Protein AF-A0A1G9ZCZ1-F1 (afdb_monomer)

Sequence (56 aa):
MSVKPKQIPSISYELDIVKVASSLGIDQDRLLAYVYSNMEPNKRCDEKDISSDNRS

Secondary structure (DSSP, 8-state):
----------------HHHHHHHTT--HHHHHHHHHHH------------------

pLDDT: mean 73.54, std 16.47, range [46.28, 95.25]

Radius of gyration: 20.22 Å; 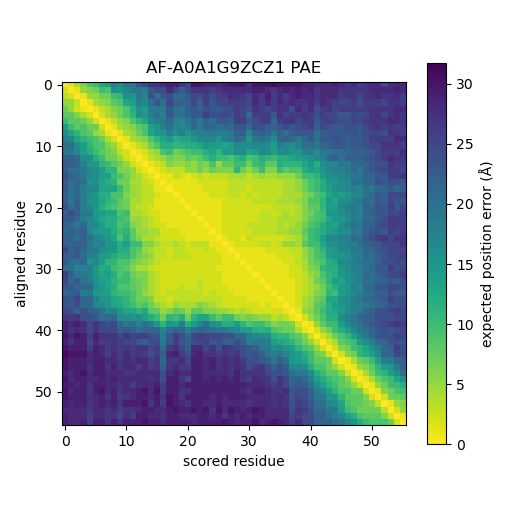Cα contacts (8 Å, |Δi|>4): 9; chains: 1; bounding box: 32×27×56 Å

Mean predicted aligned error: 15.5 Å

Solvent-accessible surface area (backbone atoms only — not comparable to full-atom values): 4108 Å² total; per-residue (Å²): 137,89,82,79,81,77,80,73,80,84,82,78,83,82,80,59,64,66,62,53,34,51,76,71,73,43,53,71,67,60,52,50,52,51,50,66,73,65,60,64,84,83,85,74,90,72,88,74,76,87,84,75,81,83,90,132

Structure (mmCIF, N/CA/C/O backbone):
data_AF-A0A1G9ZCZ1-F1
#
_entry.id   AF-A0A1G9ZCZ1-F1
#
loop_
_atom_site.group_PDB
_atom_site.id
_atom_site.type_symbol
_atom_site.la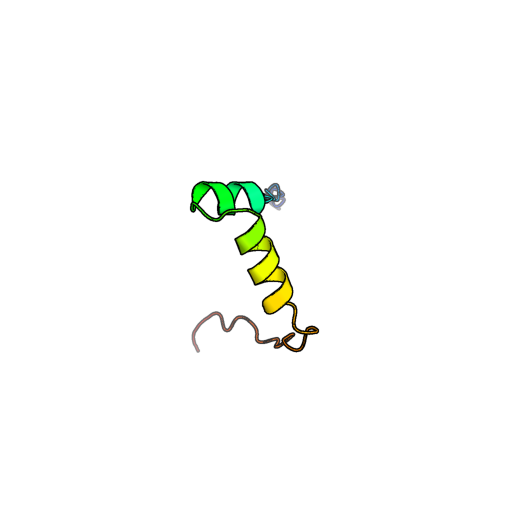bel_atom_id
_atom_site.label_alt_id
_atom_site.label_comp_id
_atom_site.label_asym_id
_atom_site.label_entity_id
_atom_site.label_seq_id
_atom_site.pdbx_PDB_ins_code
_atom_site.Cartn_x
_atom_site.Cartn_y
_atom_site.Cartn_z
_atom_site.occupancy
_atom_site.B_iso_or_equiv
_atom_site.auth_seq_id
_atom_site.auth_comp_id
_atom_site.auth_asym_id
_atom_site.auth_atom_id
_atom_site.pdbx_PDB_model_num
ATOM 1 N N . MET A 1 1 ? -18.046 -8.088 50.358 1.00 46.41 1 MET A N 1
ATOM 2 C CA . MET A 1 1 ? -18.849 -7.805 49.147 1.00 46.41 1 MET A CA 1
ATOM 3 C C . MET A 1 1 ? -17.994 -8.136 47.932 1.00 46.41 1 MET A C 1
ATOM 5 O O . MET A 1 1 ? -16.883 -7.635 47.863 1.00 46.41 1 MET A O 1
ATOM 9 N N . SER A 1 2 ? -18.443 -9.033 47.049 1.00 59.41 2 SER A N 1
ATOM 10 C CA . SER A 1 2 ? -17.681 -9.458 45.863 1.00 59.41 2 SER A CA 1
ATOM 11 C C . SER A 1 2 ? -18.041 -8.564 44.674 1.00 59.41 2 SER A C 1
ATOM 13 O O . SER A 1 2 ? -19.209 -8.489 44.290 1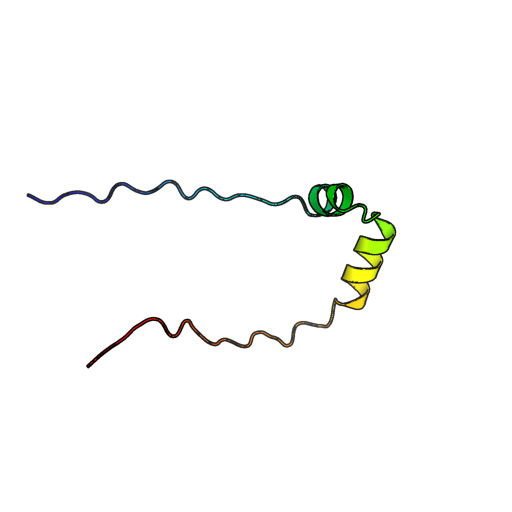.00 59.41 2 SER A O 1
ATOM 15 N N . VAL A 1 3 ? -17.059 -7.843 44.133 1.00 64.06 3 VAL A N 1
ATOM 16 C CA . VAL A 1 3 ? -17.226 -6.997 42.947 1.00 64.06 3 VAL A CA 1
ATOM 17 C C . VAL A 1 3 ? -17.009 -7.854 41.702 1.00 64.06 3 VAL A C 1
ATOM 19 O O . VAL A 1 3 ? -15.927 -8.391 41.485 1.00 64.06 3 VAL A O 1
ATOM 22 N N . LYS A 1 4 ? -18.059 -8.034 40.893 1.00 70.62 4 LYS A N 1
ATOM 23 C CA . LYS A 1 4 ? -17.953 -8.766 39.624 1.00 70.62 4 LYS A CA 1
ATOM 24 C C . LYS A 1 4 ? -17.062 -7.962 38.663 1.00 70.62 4 LYS A C 1
ATOM 26 O O . LYS A 1 4 ? -17.339 -6.773 38.478 1.00 70.62 4 LYS A O 1
ATOM 31 N N . PRO A 1 5 ? -16.026 -8.561 38.049 1.00 66.94 5 PRO A N 1
ATOM 32 C CA . PRO A 1 5 ? -15.204 -7.862 37.071 1.00 66.94 5 PRO A CA 1
ATOM 33 C C . PRO A 1 5 ? -16.084 -7.466 35.882 1.00 66.94 5 PRO A C 1
ATOM 35 O O . PRO A 1 5 ? -16.773 -8.303 35.297 1.00 66.94 5 PRO A O 1
ATOM 38 N N . LYS A 1 6 ? -16.103 -6.172 35.544 1.00 66.69 6 LYS A N 1
ATOM 39 C CA . LYS A 1 6 ? -16.726 -5.698 34.306 1.00 66.69 6 LYS A CA 1
ATOM 40 C C . LYS A 1 6 ? -15.926 -6.292 33.149 1.00 66.69 6 LYS A C 1
ATOM 42 O O . LYS A 1 6 ? -14.746 -5.986 33.014 1.00 66.69 6 LYS A O 1
ATOM 47 N N . GLN A 1 7 ? -16.559 -7.154 32.355 1.00 67.38 7 GLN A N 1
ATOM 48 C CA . GLN A 1 7 ? -16.008 -7.633 31.090 1.00 67.38 7 GLN A CA 1
ATOM 49 C C . GLN A 1 7 ? -15.689 -6.404 30.234 1.00 67.38 7 GLN A C 1
ATOM 51 O O . GLN A 1 7 ? -16.592 -5.676 29.824 1.00 67.38 7 GLN A O 1
ATOM 56 N N . ILE A 1 8 ? -14.400 -6.128 30.048 1.00 70.12 8 ILE A N 1
ATOM 57 C CA . ILE A 1 8 ? -13.944 -5.073 29.151 1.00 70.12 8 ILE A CA 1
ATOM 58 C C . ILE A 1 8 ? -14.281 -5.569 27.742 1.00 70.12 8 ILE A C 1
ATOM 60 O O . ILE A 1 8 ? -13.842 -6.666 27.387 1.00 70.12 8 ILE A O 1
ATOM 64 N N . PRO A 1 9 ? -15.083 -4.835 26.953 1.00 67.50 9 PRO A N 1
ATOM 65 C CA . PRO A 1 9 ? -15.334 -5.221 25.576 1.00 67.50 9 PRO A CA 1
ATOM 66 C C . PRO A 1 9 ? -13.993 -5.249 24.840 1.00 67.50 9 PRO A C 1
ATOM 68 O O . PRO A 1 9 ? -13.273 -4.252 24.807 1.00 67.50 9 PRO A O 1
ATOM 71 N N . SER A 1 10 ? -13.633 -6.410 24.296 1.00 70.75 10 SER A N 1
ATOM 72 C CA . SER A 1 10 ? -12.437 -6.566 23.476 1.00 70.75 10 SER A CA 1
ATOM 73 C C . SER A 1 10 ? -12.661 -5.814 22.169 1.00 70.75 10 SER A C 1
ATOM 75 O O . SER A 1 10 ? -13.344 -6.304 21.271 1.00 70.75 10 SER A O 1
ATOM 77 N N . ILE A 1 11 ? -12.139 -4.595 22.077 1.00 73.19 11 ILE A N 1
ATOM 78 C CA . ILE A 1 11 ? -12.170 -3.831 20.836 1.00 73.19 11 ILE A CA 1
ATOM 79 C C . ILE A 1 11 ? -11.090 -4.422 19.929 1.00 73.19 11 ILE A C 1
ATOM 81 O O . ILE A 1 11 ? -9.899 -4.224 20.160 1.00 73.19 11 ILE A O 1
ATOM 85 N N . SER A 1 12 ? -11.502 -5.188 18.923 1.00 71.62 12 SER A N 1
ATOM 86 C CA . SER A 1 12 ? -10.620 -5.648 17.854 1.00 71.62 12 SER A CA 1
ATOM 87 C C . SER A 1 12 ? -10.612 -4.602 16.743 1.00 71.62 12 SER A C 1
ATOM 89 O O . SER A 1 12 ? -11.620 -4.411 16.062 1.00 71.62 12 SER A O 1
ATOM 91 N N . TYR A 1 13 ? -9.487 -3.915 16.565 1.00 70.69 13 TYR A N 1
ATOM 92 C CA . TYR A 1 13 ? -9.263 -3.081 15.390 1.00 70.69 13 TYR A CA 1
ATOM 93 C C . TYR A 1 13 ? -8.653 -3.947 14.293 1.00 70.69 13 TYR A C 1
ATOM 95 O O . TYR A 1 13 ? -7.533 -4.434 14.438 1.00 70.69 13 TYR A O 1
ATOM 103 N N . GLU A 1 14 ? -9.392 -4.149 13.206 1.00 77.81 14 GLU A N 1
ATOM 104 C CA . GLU A 1 14 ? -8.851 -4.766 12.000 1.00 77.81 14 GLU A CA 1
ATOM 105 C C . GLU A 1 14 ? -8.255 -3.671 11.112 1.00 77.81 14 GLU A C 1
ATOM 107 O O . GLU A 1 14 ? -8.923 -2.693 10.765 1.00 77.81 14 GLU A O 1
ATOM 112 N N . LEU A 1 15 ? -6.970 -3.808 10.786 1.00 78.25 15 LEU A N 1
ATOM 113 C CA . LEU A 1 15 ? -6.282 -2.897 9.881 1.00 78.25 15 LEU A CA 1
ATOM 114 C C . LEU A 1 15 ? -6.389 -3.421 8.452 1.00 78.25 15 LEU A C 1
ATOM 116 O O . LEU A 1 15 ? -5.929 -4.514 8.137 1.00 78.25 15 LEU A O 1
ATOM 120 N N . ASP A 1 16 ? -6.943 -2.591 7.576 1.00 86.38 16 ASP A N 1
ATOM 121 C CA . ASP A 1 16 ? -6.946 -2.833 6.139 1.00 86.38 16 ASP A CA 1
ATOM 122 C C . ASP A 1 16 ? -5.574 -2.451 5.563 1.00 86.38 16 ASP A C 1
ATOM 124 O O . ASP A 1 16 ? -5.246 -1.270 5.398 1.00 86.38 16 ASP A O 1
ATOM 128 N N . ILE A 1 17 ? -4.756 -3.466 5.282 1.00 86.81 17 ILE A N 1
ATOM 129 C CA . ILE A 1 17 ? -3.387 -3.292 4.784 1.00 86.81 17 ILE A CA 1
ATOM 130 C C . ILE A 1 17 ? -3.336 -2.518 3.463 1.00 86.81 17 ILE A C 1
ATOM 132 O O . ILE A 1 17 ? -2.391 -1.764 3.239 1.00 86.81 17 ILE A O 1
ATOM 136 N N . VAL A 1 18 ? -4.364 -2.639 2.617 1.00 87.69 18 VAL A N 1
ATOM 137 C CA . VAL A 1 18 ? -4.435 -1.935 1.332 1.00 87.69 18 VAL A CA 1
ATOM 138 C C . VAL A 1 18 ? -4.660 -0.445 1.574 1.00 87.69 18 VAL A C 1
ATOM 140 O O . VAL A 1 18 ? -3.976 0.388 0.978 1.00 87.69 18 VAL A O 1
ATOM 143 N N . LYS A 1 19 ? -5.555 -0.087 2.503 1.00 89.38 19 LYS A N 1
ATOM 144 C CA . LYS A 1 19 ? -5.780 1.321 2.8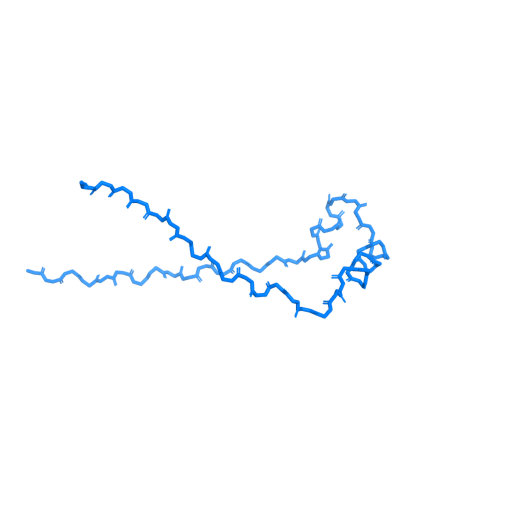81 1.00 89.38 19 LYS A CA 1
ATOM 145 C C . LYS A 1 19 ? -4.557 1.950 3.536 1.00 89.38 19 LYS A C 1
ATOM 147 O O . LYS A 1 19 ? -4.229 3.100 3.236 1.00 89.38 19 LYS A O 1
ATOM 152 N N . VAL A 1 20 ? -3.878 1.214 4.416 1.00 90.44 20 VAL A N 1
ATOM 153 C CA . VAL A 1 20 ? -2.651 1.696 5.066 1.00 90.44 20 VAL A CA 1
ATOM 154 C C . VAL A 1 20 ? -1.554 1.910 4.024 1.00 90.44 20 VAL A C 1
ATOM 156 O O . VAL A 1 20 ? -0.980 2.995 3.968 1.00 90.44 20 VAL A O 1
ATOM 159 N N . ALA A 1 21 ? -1.316 0.930 3.150 1.00 91.69 21 ALA A N 1
ATOM 160 C CA . ALA A 1 21 ? -0.338 1.033 2.068 1.00 91.69 21 ALA A CA 1
ATOM 161 C C . ALA A 1 21 ? -0.633 2.227 1.148 1.00 91.69 21 ALA A C 1
ATOM 163 O O . ALA A 1 21 ? 0.252 3.046 0.899 1.00 91.69 21 ALA A O 1
ATOM 164 N N . SER A 1 22 ? -1.895 2.398 0.744 1.00 91.69 22 SER A N 1
ATOM 165 C CA . SER A 1 22 ? -2.321 3.539 -0.069 1.00 91.69 22 SER A CA 1
ATOM 166 C C . SER A 1 22 ? -2.070 4.879 0.628 1.00 91.69 22 SER A C 1
ATOM 168 O O . SER A 1 22 ? -1.626 5.822 -0.023 1.00 91.69 22 SER A O 1
ATOM 170 N N . SER A 1 23 ? -2.316 4.972 1.938 1.00 93.06 23 SER A N 1
ATOM 171 C CA . SER A 1 23 ? -2.071 6.196 2.720 1.00 93.06 23 SER A CA 1
ATOM 172 C C . SER A 1 23 ? -0.580 6.525 2.841 1.00 93.06 23 SER A C 1
ATOM 174 O O . SER A 1 23 ? -0.210 7.686 2.991 1.00 93.06 23 SER A O 1
ATOM 176 N N . LEU A 1 24 ? 0.277 5.506 2.750 1.00 92.94 24 LEU A N 1
ATOM 177 C CA . LEU A 1 24 ? 1.734 5.628 2.747 1.00 92.94 24 LEU A CA 1
ATOM 178 C C . LEU A 1 24 ? 2.319 5.849 1.340 1.00 92.94 24 LEU A C 1
ATOM 180 O O . LEU A 1 24 ? 3.537 5.937 1.196 1.00 92.94 24 LEU A O 1
ATOM 184 N N . GLY A 1 25 ? 1.481 5.937 0.300 1.00 93.88 25 GLY A N 1
ATOM 185 C CA . GLY A 1 25 ? 1.931 6.091 -1.086 1.00 93.88 25 GLY A CA 1
ATOM 186 C C . GLY A 1 25 ? 2.548 4.822 -1.685 1.00 93.88 25 GLY A C 1
ATOM 187 O O . GLY A 1 25 ? 3.327 4.905 -2.633 1.00 93.88 25 GLY A O 1
ATOM 188 N N . ILE A 1 26 ? 2.227 3.654 -1.126 1.00 95.25 26 ILE A N 1
ATOM 189 C CA . ILE A 1 26 ? 2.642 2.350 -1.643 1.00 95.25 26 ILE 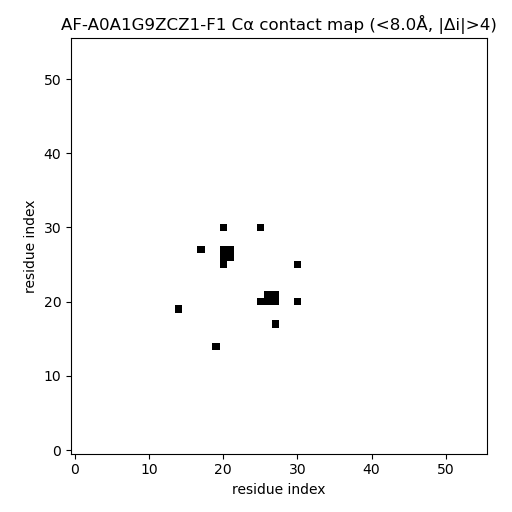A CA 1
ATOM 190 C C . ILE A 1 26 ? 1.543 1.850 -2.579 1.00 95.25 26 ILE A C 1
ATOM 192 O O . ILE A 1 26 ? 0.404 1.640 -2.158 1.00 95.25 26 ILE A O 1
ATOM 196 N N . ASP A 1 27 ? 1.884 1.665 -3.851 1.00 93.44 27 ASP A N 1
ATOM 197 C CA . ASP A 1 27 ? 0.986 1.052 -4.823 1.00 93.44 27 ASP A CA 1
ATOM 198 C C . ASP A 1 27 ? 0.828 -0.459 -4.582 1.00 93.44 27 ASP A C 1
ATOM 200 O O . ASP A 1 27 ? 1.642 -1.118 -3.928 1.00 93.44 27 ASP A O 1
ATOM 204 N N . GLN A 1 28 ? -0.263 -1.009 -5.111 1.00 90.12 28 GLN A N 1
ATOM 205 C CA . GLN A 1 28 ? -0.631 -2.407 -4.915 1.00 90.12 28 GLN A CA 1
ATOM 206 C C . GLN A 1 28 ? 0.427 -3.378 -5.459 1.00 90.12 28 GLN A C 1
ATOM 208 O O . GLN A 1 28 ? 0.677 -4.411 -4.835 1.00 90.12 28 GLN A O 1
ATOM 213 N N . ASP A 1 29 ? 1.073 -3.044 -6.576 1.00 93.50 29 ASP A N 1
ATOM 214 C CA . ASP A 1 29 ? 2.069 -3.909 -7.207 1.00 93.50 29 ASP A CA 1
ATOM 215 C C . ASP A 1 29 ? 3.323 -4.013 -6.336 1.00 93.50 29 ASP A C 1
ATOM 217 O O . ASP A 1 29 ? 3.829 -5.112 -6.094 1.00 93.50 29 ASP A O 1
ATOM 221 N N . A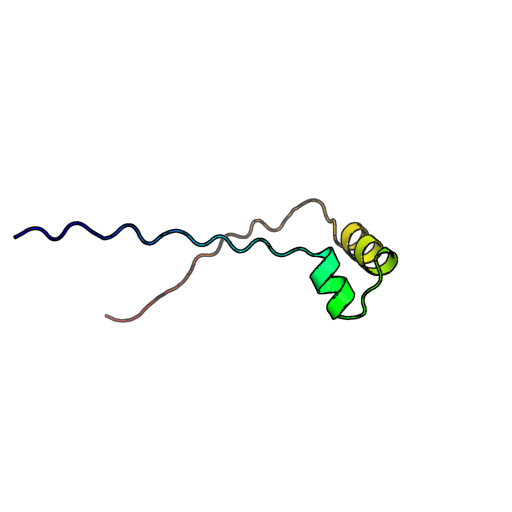RG A 1 30 ? 3.785 -2.889 -5.775 1.00 93.12 30 ARG A N 1
ATOM 222 C CA . ARG A 1 30 ? 4.882 -2.864 -4.797 1.00 93.12 30 ARG A CA 1
ATOM 223 C C . ARG A 1 30 ? 4.546 -3.627 -3.526 1.00 93.12 30 ARG A 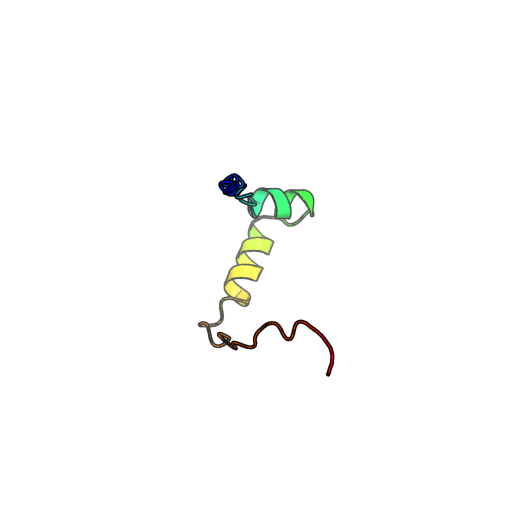C 1
ATOM 225 O O . ARG A 1 30 ? 5.405 -4.349 -3.015 1.00 93.12 30 ARG A O 1
ATOM 232 N N . LEU A 1 31 ? 3.322 -3.486 -3.018 1.00 92.88 31 LEU A N 1
ATOM 233 C CA . LEU A 1 31 ? 2.876 -4.222 -1.836 1.00 92.88 31 LEU A CA 1
ATOM 234 C C . LEU A 1 31 ? 2.914 -5.735 -2.089 1.00 92.88 31 LEU A C 1
ATOM 236 O O . LEU A 1 31 ? 3.491 -6.476 -1.296 1.00 92.88 31 LEU A O 1
ATOM 240 N N . LEU A 1 32 ? 2.351 -6.190 -3.210 1.00 92.06 32 LEU A N 1
ATOM 241 C CA . LEU A 1 32 ? 2.349 -7.603 -3.587 1.00 92.06 32 LEU A CA 1
ATOM 242 C C . LEU A 1 32 ? 3.770 -8.129 -3.791 1.00 92.06 32 LEU A C 1
ATOM 244 O O . LEU A 1 32 ? 4.109 -9.182 -3.253 1.00 92.06 32 LEU A O 1
ATOM 248 N N . ALA A 1 33 ? 4.622 -7.387 -4.500 1.00 93.06 33 ALA A N 1
ATOM 249 C CA . ALA A 1 33 ? 6.020 -7.757 -4.697 1.00 93.06 33 ALA A CA 1
ATOM 250 C C . ALA A 1 33 ? 6.751 -7.941 -3.359 1.00 93.06 33 ALA A C 1
ATOM 252 O O . ALA A 1 33 ? 7.473 -8.925 -3.187 1.00 93.06 33 ALA A O 1
ATOM 253 N N . TYR A 1 34 ? 6.531 -7.045 -2.392 1.00 90.50 34 TYR A N 1
ATOM 254 C CA . TYR A 1 34 ? 7.103 -7.168 -1.053 1.00 90.50 34 TYR A CA 1
ATOM 255 C C . TYR A 1 34 ? 6.583 -8.407 -0.320 1.00 90.50 34 TYR A C 1
ATOM 257 O O . TYR A 1 34 ? 7.383 -9.159 0.236 1.00 90.50 34 TYR A O 1
ATOM 265 N N . VAL A 1 35 ? 5.269 -8.647 -0.340 1.00 88.94 35 VAL A N 1
ATOM 266 C CA . VAL A 1 35 ? 4.663 -9.817 0.312 1.00 88.94 35 VAL A CA 1
ATOM 267 C C . VAL A 1 35 ? 5.252 -11.103 -0.256 1.00 88.94 35 VAL A C 1
ATOM 269 O O . VAL A 1 35 ? 5.763 -11.909 0.511 1.00 88.94 35 VAL A O 1
ATOM 272 N N . TYR A 1 36 ? 5.274 -11.269 -1.579 1.00 89.00 36 TYR A N 1
ATOM 273 C CA . TYR A 1 36 ? 5.813 -12.478 -2.206 1.00 89.00 36 TYR A CA 1
ATOM 274 C C . TYR A 1 36 ? 7.325 -12.637 -2.020 1.00 89.00 36 TYR A C 1
ATOM 276 O O . TYR A 1 36 ? 7.799 -13.760 -1.882 1.00 89.00 36 TYR A O 1
ATOM 284 N N . SER A 1 37 ? 8.083 -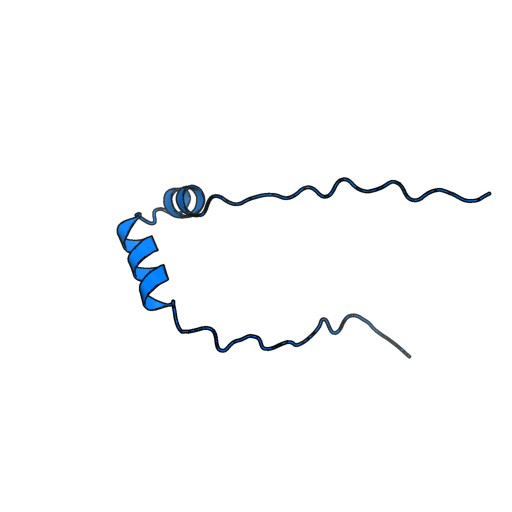11.538 -1.970 1.00 88.56 37 SER A N 1
ATOM 285 C CA . SER A 1 37 ? 9.538 -11.591 -1.748 1.00 88.56 37 SER A CA 1
ATOM 286 C C . SER A 1 37 ? 9.910 -11.961 -0.310 1.00 88.56 37 SER A C 1
ATOM 288 O O . SER A 1 37 ? 10.964 -12.547 -0.088 1.00 88.56 37 SER A O 1
ATOM 290 N N . ASN A 1 38 ? 9.060 -11.620 0.664 1.00 86.19 38 ASN A N 1
ATOM 291 C CA . ASN A 1 38 ? 9.283 -11.898 2.088 1.00 86.19 38 ASN A CA 1
ATOM 292 C C . ASN A 1 38 ? 8.449 -13.075 2.607 1.00 86.19 38 ASN A C 1
ATOM 294 O O . ASN A 1 38 ? 8.490 -13.382 3.799 1.00 86.19 38 ASN A O 1
ATOM 298 N N . MET A 1 39 ? 7.711 -13.754 1.728 1.00 78.75 39 MET A N 1
ATOM 299 C CA . MET A 1 39 ? 6.998 -14.988 2.037 1.00 78.75 39 MET A CA 1
ATOM 300 C C . MET A 1 39 ? 7.993 -16.154 2.093 1.00 78.75 39 MET A C 1
ATOM 302 O O . MET A 1 39 ? 7.914 -17.108 1.322 1.00 78.75 39 MET A O 1
ATOM 306 N N . GLU A 1 40 ? 8.971 -16.075 2.999 1.00 73.19 40 GLU A N 1
ATOM 307 C CA . GLU A 1 40 ? 9.729 -17.260 3.385 1.00 73.19 40 GLU A CA 1
ATOM 308 C C . GLU A 1 40 ? 8.772 -18.279 4.030 1.00 73.19 40 GLU A C 1
ATOM 310 O O . GLU A 1 40 ? 7.835 -17.893 4.740 1.00 73.19 40 GLU A O 1
ATOM 315 N N . PRO A 1 41 ? 8.992 -19.592 3.835 1.00 63.00 41 PRO A N 1
ATOM 316 C CA . PRO A 1 41 ? 8.258 -20.618 4.557 1.00 63.00 41 PRO A CA 1
ATOM 317 C C . PRO A 1 41 ? 8.622 -20.512 6.040 1.00 63.00 41 PRO A C 1
ATOM 319 O O . PRO A 1 41 ? 9.664 -21.006 6.454 1.00 63.00 41 PRO A O 1
ATOM 322 N N . ASN A 1 42 ? 7.785 -19.801 6.797 1.00 56.88 42 ASN A N 1
ATOM 323 C CA . ASN A 1 42 ? 7.703 -19.720 8.254 1.00 56.88 42 ASN A CA 1
ATOM 324 C C . ASN A 1 42 ? 8.768 -20.549 9.009 1.00 56.88 42 ASN A C 1
ATOM 326 O O . ASN A 1 42 ? 8.573 -21.736 9.269 1.00 56.88 42 ASN A O 1
ATOM 330 N N . LYS A 1 43 ? 9.893 -19.915 9.371 1.00 53.97 43 LYS A N 1
ATOM 331 C CA . LYS A 1 43 ? 10.867 -20.461 10.338 1.00 53.97 43 LYS A CA 1
ATOM 332 C C . LYS A 1 43 ? 11.138 -19.524 11.512 1.00 53.97 43 LYS A C 1
ATOM 334 O O . LYS A 1 43 ? 12.226 -19.567 12.073 1.00 53.97 43 LYS A O 1
ATOM 339 N N . ARG A 1 44 ? 10.204 -18.641 11.868 1.00 54.50 44 ARG A N 1
ATOM 340 C CA . ARG A 1 44 ? 10.342 -17.816 13.080 1.00 54.50 44 ARG A CA 1
ATOM 341 C C . ARG A 1 44 ? 9.050 -17.798 13.882 1.00 54.50 44 ARG A C 1
ATOM 343 O O . ARG A 1 44 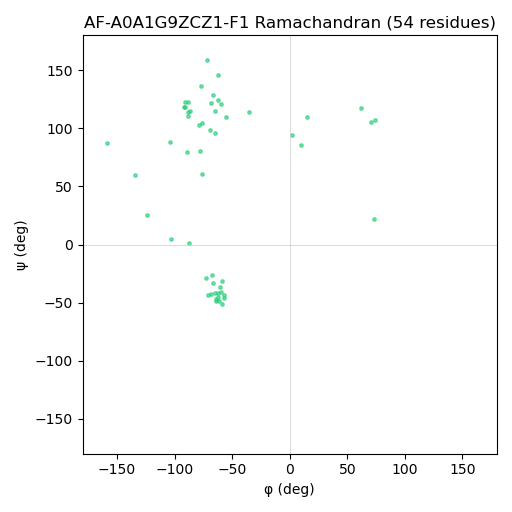? 8.478 -16.752 14.158 1.00 54.50 44 ARG A O 1
ATOM 350 N N . CYS A 1 45 ? 8.638 -18.990 14.300 1.00 53.97 45 CYS A N 1
ATOM 351 C CA . CYS A 1 45 ? 8.179 -19.153 15.672 1.00 53.97 45 CYS A CA 1
ATOM 352 C C . CYS A 1 45 ? 9.430 -19.223 16.561 1.00 53.97 45 CYS A C 1
ATOM 354 O O . CYS A 1 45 ? 9.862 -20.313 16.910 1.00 53.97 45 CYS A O 1
ATOM 356 N N . ASP A 1 46 ? 10.029 -18.078 16.886 1.00 46.28 46 ASP A N 1
ATOM 357 C CA . ASP A 1 46 ? 10.858 -17.982 18.088 1.00 46.28 46 ASP A CA 1
ATOM 358 C C . ASP A 1 46 ? 10.036 -17.237 19.135 1.00 46.28 46 ASP A C 1
ATOM 360 O O . ASP A 1 46 ? 10.003 -16.010 19.229 1.00 46.28 46 ASP A O 1
ATOM 364 N N . GLU A 1 47 ? 9.289 -18.060 19.857 1.00 52.84 47 GLU A N 1
ATOM 365 C CA . GLU A 1 47 ? 8.959 -17.904 21.262 1.00 52.84 47 GLU A CA 1
ATOM 366 C C . GLU A 1 47 ? 10.143 -17.281 22.024 1.00 52.84 47 GLU A C 1
ATOM 368 O O . GLU A 1 47 ? 11.215 -17.874 22.138 1.00 52.84 47 GLU A O 1
ATOM 373 N N . LYS A 1 48 ? 9.961 -16.060 22.529 1.00 50.22 48 LYS A N 1
ATOM 374 C CA . LYS A 1 48 ? 10.482 -15.670 23.842 1.00 50.22 48 LYS A CA 1
ATOM 375 C C . LYS A 1 48 ? 9.717 -14.468 24.367 1.00 50.22 48 LYS A C 1
ATOM 377 O O . LYS A 1 48 ? 10.036 -13.308 24.121 1.00 50.22 48 LYS A O 1
ATOM 382 N N . ASP A 1 49 ? 8.636 -14.833 25.033 1.00 46.62 49 ASP A N 1
ATOM 383 C CA . ASP A 1 49 ? 8.196 -14.317 26.320 1.00 46.62 49 ASP A CA 1
ATOM 384 C C . ASP A 1 49 ? 8.852 -13.017 26.805 1.00 46.62 49 ASP A C 1
ATOM 386 O O . ASP A 1 49 ? 10.007 -12.961 27.222 1.00 46.62 49 ASP A O 1
ATOM 390 N N . ILE A 1 50 ? 8.039 -11.964 26.793 1.00 53.31 50 ILE A N 1
ATOM 391 C CA . ILE A 1 50 ? 7.689 -11.158 27.968 1.00 53.31 50 ILE A CA 1
ATOM 392 C C . ILE A 1 50 ? 8.527 -11.480 29.228 1.00 53.31 50 ILE A C 1
ATOM 394 O O . ILE A 1 50 ? 8.103 -12.222 30.108 1.00 53.31 50 ILE A O 1
ATOM 398 N N . SER A 1 51 ? 9.699 -10.865 29.378 1.00 54.06 51 SER A N 1
ATOM 399 C CA . SER A 1 51 ? 10.286 -10.673 30.708 1.00 54.06 51 SER A CA 1
ATOM 400 C C . SER A 1 51 ? 9.780 -9.343 31.258 1.00 54.06 51 SER A C 1
ATOM 402 O O . SER A 1 51 ? 10.470 -8.325 31.188 1.00 54.06 51 SER A O 1
ATOM 404 N N . SER A 1 52 ? 8.554 -9.348 31.780 1.00 55.06 52 SER A N 1
ATOM 405 C CA . SER A 1 52 ? 8.096 -8.305 32.693 1.00 55.06 52 SER A CA 1
ATOM 406 C C . SER A 1 52 ? 8.687 -8.530 34.086 1.00 55.06 52 SER A C 1
ATOM 408 O O . SER A 1 52 ? 8.640 -9.632 34.617 1.00 55.06 52 SER A O 1
ATOM 410 N N . ASP A 1 53 ? 9.145 -7.424 34.663 1.00 58.75 53 ASP A N 1
ATOM 411 C CA . ASP A 1 53 ? 9.095 -7.086 36.085 1.00 58.75 53 ASP A CA 1
ATOM 412 C C . ASP A 1 53 ? 9.977 -7.830 37.121 1.00 58.75 53 ASP A C 1
ATOM 414 O O . ASP A 1 53 ? 9.673 -8.905 37.620 1.00 58.75 53 ASP A O 1
ATOM 418 N N . ASN A 1 54 ? 11.018 -7.110 37.550 1.00 56.59 54 ASN A N 1
ATOM 419 C CA . ASN A 1 54 ? 11.162 -6.551 38.903 1.00 56.59 54 ASN A CA 1
ATOM 420 C C . ASN A 1 54 ? 11.213 -7.479 40.141 1.00 56.59 54 ASN A C 1
ATOM 422 O O . ASN A 1 54 ? 10.196 -7.954 40.628 1.00 56.59 54 ASN A O 1
ATOM 426 N N . ARG A 1 55 ? 12.377 -7.405 40.813 1.00 46.53 55 ARG A N 1
ATOM 427 C CA . ARG A 1 55 ? 12.555 -7.262 42.277 1.00 46.53 55 ARG A CA 1
ATOM 428 C C . ARG A 1 55 ? 12.272 -8.492 43.160 1.00 46.53 55 ARG A C 1
ATOM 430 O O . ARG A 1 55 ? 11.132 -8.756 43.524 1.00 46.53 55 ARG A O 1
ATOM 437 N N . SER A 1 56 ? 13.353 -9.084 43.678 1.00 51.44 56 SER A N 1
ATOM 438 C CA . SER A 1 56 ? 13.527 -9.330 45.119 1.00 51.44 56 SER A CA 1
ATOM 439 C C . SER A 1 56 ? 14.995 -9.517 45.480 1.00 51.44 56 SER A C 1
ATOM 441 O O . SER A 1 56 ? 15.718 -10.133 44.669 1.00 51.44 56 SER A O 1
#

Foldseek 3Di:
DDDDDDDDPPDDDDDDPCVVCVVVVHDPVNVVVVCVVPPDPDPPPPDDDDPDDDDD